Protein AF-A0A920M6F9-F1 (afdb_monomer)

Radius of gyration: 10.18 Å; Cα contacts (8 Å, |Δi|>4): 44; chains: 1; bounding box: 25×11×29 Å

Mean predicted aligned error: 3.08 Å

Solvent-accessible surface area (backbone atoms only — not comparable to full-atom values): 2763 Å² total; per-residue (Å²): 107,74,65,56,38,62,78,66,65,60,86,48,76,76,65,57,59,74,54,51,69,99,61,30,36,56,35,76,93,74,33,49,92,90,47,78,36,69,50,60,83,130

Structure (mmCIF, N/CA/C/O backbone):
data_AF-A0A920M6F9-F1
#
_entry.id   AF-A0A920M6F9-F1
#
loop_
_atom_site.group_PDB
_atom_site.id
_atom_site.type_symbol
_atom_site.label_atom_id
_atom_site.label_alt_id
_atom_site.label_comp_id
_atom_site.label_asym_id
_atom_site.label_entity_id
_atom_site.label_seq_id
_atom_site.pdbx_PDB_ins_code
_atom_site.Cartn_x
_atom_site.Cartn_y
_atom_site.Cartn_z
_atom_site.occupancy
_atom_site.B_iso_or_equiv
_atom_site.auth_seq_id
_atom_site.auth_comp_id
_atom_site.auth_asym_id
_atom_site.auth_atom_id
_atom_site.pdbx_PDB_model_num
ATOM 1 N N . MET A 1 1 ? -5.015 -4.573 2.266 1.00 88.06 1 MET A N 1
ATOM 2 C CA . MET A 1 1 ? -4.351 -4.390 0.958 1.00 88.06 1 MET A CA 1
ATOM 3 C C . MET A 1 1 ? -5.310 -4.522 -0.225 1.00 88.06 1 MET A C 1
ATOM 5 O O . MET A 1 1 ? -5.601 -3.505 -0.828 1.00 88.06 1 MET A O 1
ATOM 9 N N . THR A 1 2 ? -5.873 -5.699 -0.539 1.00 92.94 2 THR A N 1
ATOM 10 C CA . THR A 1 2 ? -6.758 -5.878 -1.721 1.00 92.94 2 THR A CA 1
ATOM 11 C C . THR A 1 2 ? -7.920 -4.886 -1.779 1.00 92.94 2 THR A C 1
ATOM 13 O O . THR A 1 2 ? -8.179 -4.305 -2.824 1.00 92.94 2 THR A O 1
ATOM 16 N N . ARG A 1 3 ? -8.568 -4.626 -0.639 1.00 95.06 3 ARG A N 1
ATOM 17 C CA . ARG A 1 3 ? -9.614 -3.603 -0.526 1.00 95.06 3 ARG A CA 1
ATOM 18 C C . ARG A 1 3 ? -9.127 -2.207 -0.946 1.00 95.06 3 ARG A C 1
ATOM 20 O O . ARG A 1 3 ? -9.763 -1.577 -1.778 1.00 95.06 3 ARG A O 1
ATOM 27 N N . TYR A 1 4 ? -7.980 -1.777 -0.419 1.00 94.75 4 TYR A N 1
ATOM 28 C CA . TYR A 1 4 ? -7.372 -0.483 -0.736 1.00 94.75 4 TYR A CA 1
ATOM 29 C C . TYR A 1 4 ? -7.065 -0.348 -2.233 1.00 94.75 4 TYR A C 1
ATOM 31 O O . TYR A 1 4 ? -7.341 0.698 -2.813 1.00 94.75 4 TYR A O 1
ATOM 39 N N . LEU A 1 5 ? -6.552 -1.411 -2.865 1.00 94.31 5 LEU A N 1
ATOM 40 C CA . LEU A 1 5 ? -6.271 -1.419 -4.304 1.00 94.31 5 LEU A CA 1
ATOM 41 C C . LEU A 1 5 ? -7.537 -1.160 -5.132 1.00 94.31 5 LEU A C 1
ATOM 43 O O . LEU A 1 5 ? -7.513 -0.352 -6.054 1.00 94.31 5 LEU A O 1
ATOM 47 N N . VAL A 1 6 ? -8.646 -1.813 -4.777 1.00 95.50 6 VAL A N 1
ATOM 48 C CA . VAL A 1 6 ? -9.922 -1.683 -5.496 1.00 95.50 6 VAL A CA 1
ATOM 49 C C . VAL A 1 6 ? -10.574 -0.321 -5.248 1.00 95.50 6 VAL A C 1
ATOM 51 O O . VAL A 1 6 ? -11.008 0.326 -6.197 1.00 95.50 6 VAL A O 1
ATOM 54 N N . GLU A 1 7 ? -10.625 0.139 -3.994 1.00 95.81 7 GLU A N 1
ATOM 55 C CA . GLU A 1 7 ? -11.249 1.422 -3.631 1.00 95.81 7 GLU A CA 1
ATOM 56 C C . GLU A 1 7 ? -10.527 2.614 -4.275 1.00 95.81 7 GLU A C 1
ATOM 58 O O . GLU A 1 7 ? -11.181 3.554 -4.724 1.00 95.81 7 GLU A O 1
ATOM 63 N N . ASN A 1 8 ? -9.197 2.545 -4.385 1.00 94.38 8 ASN A N 1
ATOM 64 C CA . ASN A 1 8 ? -8.378 3.613 -4.962 1.00 94.38 8 ASN A CA 1
ATOM 65 C C . ASN A 1 8 ? -8.052 3.405 -6.449 1.00 94.38 8 ASN A C 1
ATOM 67 O O . ASN A 1 8 ? -7.343 4.228 -7.019 1.00 94.38 8 ASN A O 1
ATOM 71 N N . ARG A 1 9 ? -8.573 2.338 -7.080 1.00 95.38 9 ARG A N 1
ATOM 72 C CA . ARG A 1 9 ? -8.320 1.987 -8.494 1.00 95.38 9 ARG A CA 1
ATOM 73 C C . ARG A 1 9 ? -6.825 2.002 -8.831 1.00 95.38 9 ARG A C 1
ATOM 75 O O . ARG A 1 9 ? -6.382 2.657 -9.768 1.00 95.38 9 ARG A O 1
ATOM 82 N N . ILE A 1 10 ? -6.047 1.320 -7.997 1.00 94.06 10 ILE A N 1
ATOM 83 C CA . ILE A 1 10 ? -4.594 1.249 -8.131 1.00 94.06 10 ILE A CA 1
ATOM 84 C C . ILE A 1 10 ? -4.245 0.337 -9.310 1.00 94.06 10 ILE A C 1
ATOM 86 O O . ILE A 1 10 ? -4.407 -0.879 -9.215 1.00 94.06 10 ILE A O 1
ATOM 90 N N . ASP A 1 11 ? -3.713 0.927 -10.379 1.00 91.25 11 ASP A N 1
ATOM 91 C CA . ASP A 1 11 ? -3.299 0.210 -11.595 1.00 91.25 11 ASP A CA 1
ATOM 92 C C . ASP A 1 11 ? -1.768 0.080 -11.725 1.00 91.25 11 ASP A C 1
ATOM 94 O O . ASP A 1 11 ? -1.264 -0.629 -12.597 1.00 91.25 11 ASP A O 1
ATOM 98 N N . SER A 1 12 ? -1.004 0.737 -10.844 1.00 89.31 12 SER A N 1
ATOM 99 C CA . SER A 1 12 ? 0.462 0.725 -10.843 1.00 89.31 12 SER A CA 1
ATOM 100 C C . SER A 1 12 ? 1.027 0.331 -9.473 1.00 89.31 12 SER A C 1
ATOM 102 O O . SER A 1 12 ? 0.583 0.857 -8.448 1.00 89.31 12 SER A O 1
ATOM 104 N N . PRO A 1 13 ? 2.076 -0.517 -9.416 1.00 85.88 13 PRO A N 1
ATOM 105 C CA . PRO A 1 13 ? 2.754 -0.862 -8.166 1.00 85.88 13 PRO A CA 1
ATOM 106 C C . PRO A 1 13 ? 3.301 0.345 -7.399 1.00 85.88 13 PRO A C 1
ATOM 108 O O . PRO A 1 13 ? 3.461 0.275 -6.187 1.00 85.88 13 PRO A O 1
ATOM 111 N N . LYS A 1 14 ? 3.584 1.468 -8.069 1.00 86.75 14 LYS A N 1
ATOM 112 C CA . LYS A 1 14 ? 4.103 2.680 -7.410 1.00 86.75 14 LYS A CA 1
ATOM 113 C C . LYS A 1 14 ? 3.053 3.352 -6.521 1.00 86.75 14 LYS A C 1
ATOM 115 O O . LYS A 1 14 ? 3.398 3.919 -5.480 1.00 86.75 14 LYS A O 1
ATOM 120 N N . ASP A 1 15 ? 1.783 3.221 -6.885 1.00 89.31 15 ASP A N 1
ATOM 121 C CA . ASP A 1 15 ? 0.679 3.911 -6.217 1.00 89.31 15 ASP A CA 1
ATOM 122 C C . ASP A 1 15 ? 0.260 3.195 -4.920 1.00 89.31 15 ASP A C 1
ATOM 124 O O . ASP A 1 15 ? -0.367 3.790 -4.047 1.00 89.31 15 ASP A O 1
ATOM 128 N N . ILE A 1 16 ? 0.697 1.942 -4.717 1.00 92.50 16 ILE A N 1
ATOM 129 C CA . ILE A 1 16 ? 0.446 1.182 -3.479 1.00 92.50 16 ILE A CA 1
ATOM 130 C C . ILE A 1 16 ? 1.180 1.760 -2.259 1.00 92.50 16 ILE A C 1
ATOM 132 O O . ILE A 1 16 ? 0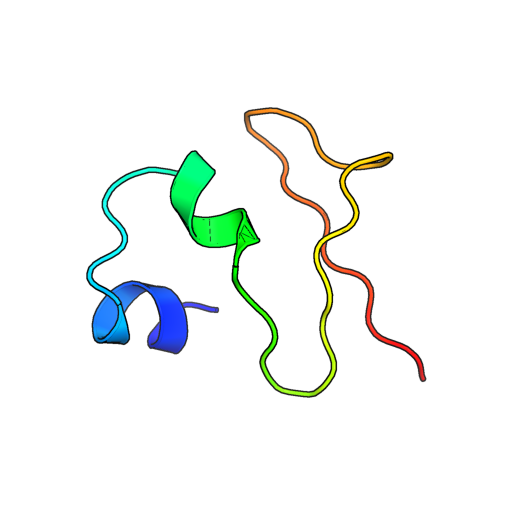.831 1.452 -1.121 1.00 92.50 16 ILE A O 1
ATOM 136 N N . SER A 1 17 ? 2.191 2.610 -2.478 1.00 92.00 17 SER A N 1
ATOM 137 C CA . SER A 1 17 ? 2.995 3.228 -1.413 1.00 92.00 17 SER A CA 1
ATOM 138 C C . SER A 1 17 ? 2.183 4.125 -0.466 1.00 92.00 17 SER A C 1
ATOM 140 O O . SER A 1 17 ? 2.646 4.419 0.635 1.00 92.00 17 SER A O 1
ATOM 142 N N . GLY A 1 18 ? 0.964 4.514 -0.854 1.00 92.00 18 GLY A N 1
ATOM 143 C CA . GLY A 1 18 ? 0.020 5.249 -0.011 1.00 92.00 18 GLY A CA 1
ATOM 144 C C . GLY A 1 18 ? -0.797 4.391 0.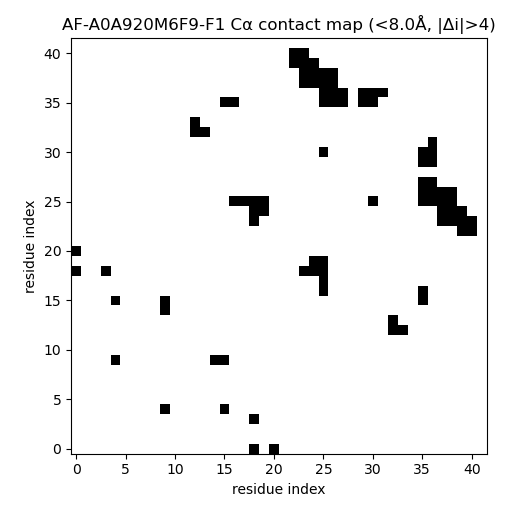962 1.00 92.00 18 GLY A C 1
ATOM 145 O O . GLY A 1 18 ? -1.615 4.944 1.689 1.00 92.00 18 GLY A O 1
ATOM 146 N N . PHE A 1 19 ? -0.628 3.064 0.981 1.00 94.25 19 PHE A N 1
ATOM 147 C CA . PHE A 1 19 ? -1.391 2.186 1.872 1.00 94.25 19 PHE A CA 1
ATOM 148 C C . PHE A 1 19 ? -1.044 2.417 3.354 1.00 94.25 19 PHE A C 1
ATOM 150 O O . PHE A 1 19 ? 0.109 2.247 3.765 1.00 94.25 19 PHE A O 1
ATOM 157 N N . ASP A 1 20 ? -2.062 2.741 4.155 1.00 93.69 20 ASP A N 1
ATOM 158 C CA . ASP A 1 20 ? -1.926 3.117 5.569 1.00 93.69 20 ASP A CA 1
ATOM 159 C C . ASP A 1 20 ? -3.003 2.526 6.509 1.00 93.69 20 ASP A C 1
ATOM 161 O O . ASP A 1 20 ? -3.164 2.959 7.652 1.00 93.69 20 ASP A O 1
ATOM 165 N N . TYR A 1 21 ? -3.752 1.514 6.057 1.00 93.69 21 TYR A N 1
ATOM 166 C CA . TYR A 1 21 ? -4.843 0.932 6.853 1.00 93.69 21 TYR A CA 1
ATOM 167 C C . TYR A 1 21 ? -4.313 0.184 8.074 1.00 93.69 21 TYR A C 1
ATOM 169 O O . TYR A 1 21 ? -3.195 -0.319 8.057 1.00 93.69 21 TYR A O 1
ATOM 177 N N . ASP A 1 22 ? -5.129 0.071 9.124 1.00 90.88 22 ASP A N 1
ATOM 178 C CA . ASP A 1 22 ? -4.836 -0.721 10.329 1.00 90.88 22 ASP A CA 1
ATOM 179 C C . ASP A 1 22 ? -3.449 -0.438 10.947 1.00 90.88 22 ASP A C 1
ATOM 181 O O . ASP A 1 22 ? -2.794 -1.328 11.495 1.00 90.88 22 ASP A O 1
ATOM 185 N N . GLY A 1 23 ? -2.977 0.810 10.831 1.00 90.94 23 GLY A N 1
ATOM 186 C CA . GLY A 1 23 ? -1.696 1.261 11.380 1.00 90.94 23 GLY A CA 1
ATOM 187 C C . GLY A 1 23 ? -0.458 0.815 10.594 1.00 90.94 23 GLY A C 1
ATOM 188 O O . GLY A 1 23 ? 0.659 0.950 11.103 1.00 90.94 23 GLY A O 1
ATOM 189 N N . TYR A 1 24 ? -0.625 0.278 9.382 1.00 94.81 24 TYR A N 1
ATOM 190 C CA . TYR A 1 24 ? 0.488 0.043 8.465 1.00 94.81 24 TYR A CA 1
ATOM 191 C C . TYR A 1 24 ? 1.060 1.368 7.940 1.00 94.81 24 TYR A C 1
ATOM 193 O O . TYR A 1 24 ? 0.360 2.367 7.811 1.00 94.81 24 TYR A O 1
ATOM 201 N N . LYS A 1 25 ? 2.356 1.379 7.625 1.00 93.25 25 LYS A N 1
ATOM 202 C CA . LYS A 1 25 ? 3.049 2.513 7.011 1.00 93.25 25 LYS A CA 1
ATOM 203 C C . LYS A 1 25 ? 4.105 2.025 6.031 1.00 93.25 25 LYS A C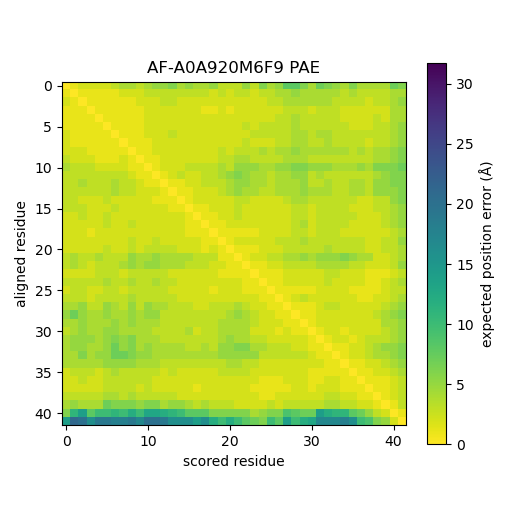 1
ATOM 205 O O . LYS A 1 25 ? 4.891 1.136 6.352 1.00 93.25 25 LYS A O 1
ATOM 210 N N . TYR A 1 26 ? 4.167 2.652 4.863 1.00 94.19 26 TYR A N 1
ATOM 211 C CA . TYR A 1 26 ? 5.183 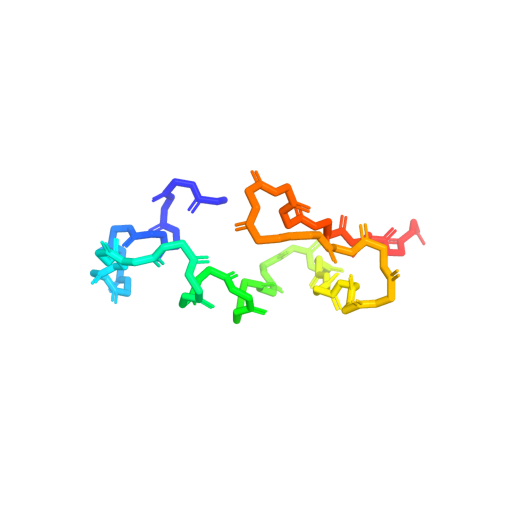2.364 3.854 1.00 94.19 26 TYR A CA 1
ATOM 212 C C . TYR A 1 26 ? 6.607 2.703 4.335 1.00 94.19 26 TYR A C 1
ATOM 214 O O . TYR A 1 26 ? 6.874 3.816 4.802 1.00 94.19 26 TYR A O 1
ATOM 222 N N . SER A 1 27 ? 7.531 1.746 4.200 1.00 94.06 27 SER A N 1
ATOM 223 C CA . SER A 1 27 ? 8.955 1.889 4.533 1.00 94.06 27 SER A CA 1
ATOM 224 C C . SER A 1 27 ? 9.772 2.086 3.261 1.00 94.06 27 SER A C 1
ATOM 226 O O . SER A 1 27 ? 10.203 1.127 2.624 1.00 94.06 27 SER A O 1
ATOM 228 N N . LYS A 1 28 ? 10.018 3.344 2.876 1.00 91.06 28 LYS A N 1
ATOM 229 C CA . LYS A 1 28 ? 10.788 3.666 1.660 1.00 91.06 28 LYS A CA 1
ATOM 230 C C . LYS A 1 28 ? 12.223 3.120 1.692 1.00 91.06 28 LYS A C 1
ATOM 232 O O . LYS A 1 28 ? 12.770 2.827 0.639 1.00 91.06 28 LYS A O 1
ATOM 237 N N . SER A 1 29 ? 12.826 3.000 2.875 1.00 93.38 29 SER A N 1
ATOM 238 C CA . SER A 1 29 ? 14.194 2.495 3.050 1.00 93.38 29 SER A CA 1
ATOM 239 C C . SER A 1 29 ? 14.325 0.995 2.798 1.00 93.38 29 SER A C 1
A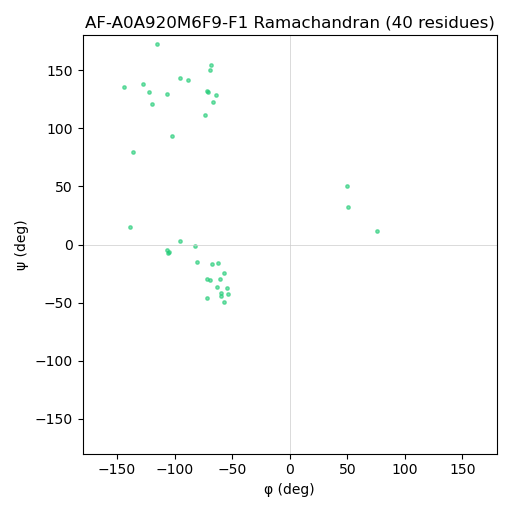TOM 241 O O . SER A 1 29 ? 15.385 0.549 2.379 1.00 93.38 29 SER A O 1
ATOM 243 N N . GLU A 1 30 ? 13.267 0.229 3.060 1.00 91.44 30 GLU A N 1
ATOM 244 C CA . GLU A 1 30 ? 13.267 -1.235 2.924 1.00 91.44 30 GLU A CA 1
ATOM 245 C C . GLU A 1 30 ? 12.508 -1.712 1.682 1.00 91.44 30 GLU A C 1
ATOM 247 O O . GLU A 1 30 ? 12.525 -2.895 1.357 1.00 91.44 30 GLU A O 1
ATOM 252 N N . SER A 1 31 ? 11.848 -0.794 0.976 1.00 92.69 31 SER A N 1
ATOM 253 C CA . SER A 1 31 ? 11.074 -1.099 -0.223 1.00 92.69 31 SER A CA 1
ATOM 254 C C . SER A 1 31 ? 11.927 -1.053 -1.484 1.00 92.69 31 SER A C 1
ATOM 256 O O . SER A 1 31 ? 12.739 -0.147 -1.673 1.00 92.69 31 SER A O 1
ATOM 258 N N . THR A 1 32 ? 11.667 -1.983 -2.398 1.00 90.25 32 THR A N 1
ATOM 259 C CA . THR A 1 32 ? 12.173 -1.952 -3.777 1.00 90.25 32 THR A CA 1
ATOM 260 C C . THR A 1 32 ? 11.016 -1.804 -4.765 1.00 90.25 32 THR A C 1
ATOM 262 O O . THR A 1 32 ? 9.851 -1.863 -4.376 1.00 90.25 32 THR A O 1
ATOM 265 N N . GLU A 1 33 ? 11.320 -1.610 -6.053 1.00 8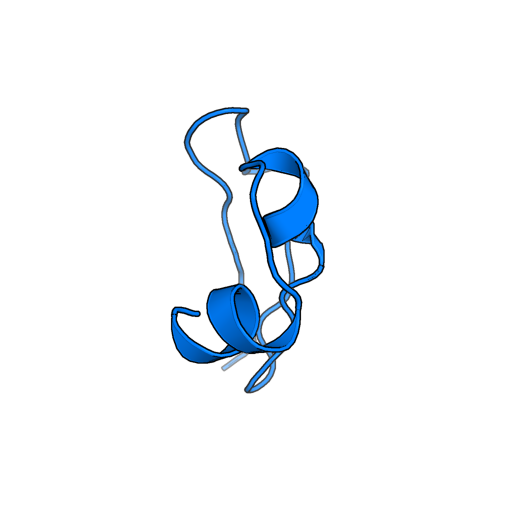5.56 33 GLU A N 1
ATOM 266 C CA . GLU A 1 33 ? 10.307 -1.417 -7.105 1.00 85.56 33 GLU A CA 1
ATOM 267 C C . GLU A 1 33 ? 9.265 -2.546 -7.161 1.00 85.56 33 GLU A C 1
ATOM 269 O O . GLU A 1 33 ? 8.084 -2.283 -7.372 1.00 85.56 33 GLU A O 1
ATOM 274 N N . TYR A 1 34 ? 9.696 -3.786 -6.924 1.00 87.38 34 TYR A N 1
ATOM 275 C CA . TYR A 1 34 ? 8.837 -4.971 -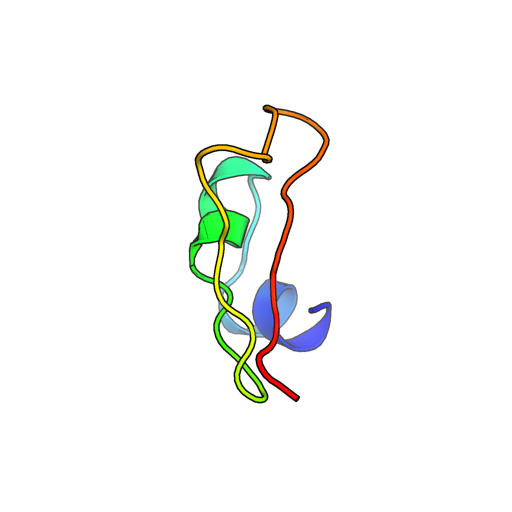6.998 1.00 87.38 34 TYR A CA 1
ATOM 276 C C . TYR A 1 34 ? 8.492 -5.562 -5.626 1.00 87.38 34 TYR A C 1
ATOM 278 O O . TYR A 1 34 ? 7.685 -6.485 -5.549 1.00 87.38 34 TYR A O 1
ATOM 286 N N . SER A 1 35 ? 9.061 -5.015 -4.548 1.00 90.56 35 SER A N 1
ATOM 287 C CA . SER A 1 35 ? 8.822 -5.474 -3.179 1.00 90.56 35 SER A CA 1
ATOM 288 C C . SER A 1 35 ? 8.609 -4.282 -2.241 1.00 90.56 35 SER A C 1
ATOM 290 O O . SER A 1 35 ? 9.535 -3.886 -1.527 1.00 90.56 35 SER A O 1
ATOM 292 N N . PRO A 1 36 ? 7.404 -3.681 -2.229 1.00 92.31 36 PRO A N 1
ATOM 293 C CA . PRO A 1 36 ? 7.060 -2.647 -1.264 1.00 92.31 36 PRO A CA 1
ATOM 294 C C . PRO A 1 36 ? 6.896 -3.250 0.139 1.00 92.31 36 PRO A C 1
ATOM 296 O O . PRO A 1 36 ? 6.188 -4.239 0.333 1.00 92.31 36 PRO A O 1
ATOM 299 N N . VAL A 1 37 ? 7.537 -2.635 1.131 1.00 94.62 37 VAL A N 1
ATOM 300 C CA . VAL A 1 37 ? 7.528 -3.058 2.536 1.00 94.62 37 VAL A CA 1
ATOM 301 C C . VAL A 1 37 ? 6.667 -2.105 3.356 1.00 94.62 37 VAL A C 1
ATOM 303 O O . VAL A 1 37 ? 6.847 -0.885 3.323 1.00 94.62 37 VAL A O 1
ATOM 306 N N . PHE A 1 38 ? 5.748 -2.673 4.137 1.00 95.00 38 PHE A N 1
ATOM 307 C CA . PHE A 1 38 ? 4.871 -1.937 5.044 1.00 95.00 38 PHE A CA 1
ATOM 308 C C . PHE A 1 38 ? 5.106 -2.401 6.477 1.00 95.00 38 PHE A C 1
ATOM 310 O O . PHE A 1 38 ? 4.931 -3.575 6.800 1.00 95.00 38 PHE A O 1
ATOM 317 N N . LEU A 1 39 ? 5.484 -1.466 7.342 1.00 94.62 39 LEU A N 1
ATOM 318 C CA . LEU A 1 39 ? 5.707 -1.717 8.760 1.00 94.62 39 LEU A CA 1
ATOM 319 C C . LEU A 1 39 ? 4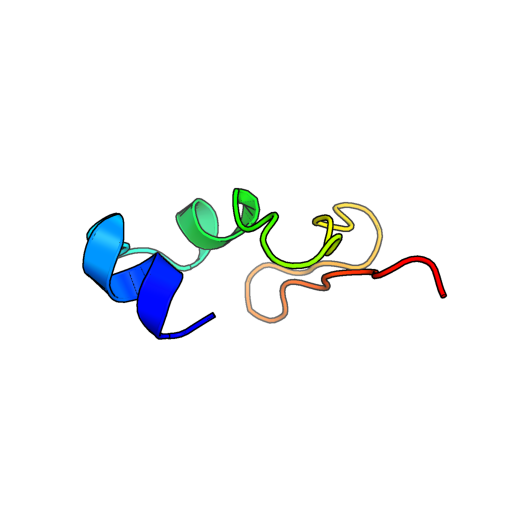.442 -1.381 9.541 1.00 94.62 39 LEU A C 1
ATOM 321 O O . LEU A 1 39 ? 3.772 -0.395 9.246 1.00 94.62 39 LEU A O 1
ATOM 325 N N . ARG A 1 40 ? 4.144 -2.165 10.573 1.00 93.31 40 ARG A N 1
ATOM 326 C CA . ARG A 1 40 ? 3.085 -1.870 11.540 1.00 93.31 40 ARG A CA 1
ATOM 327 C C . ARG A 1 40 ? 3.708 -1.824 12.923 1.00 93.31 40 ARG A C 1
ATOM 329 O O . ARG A 1 40 ? 4.456 -2.733 13.281 1.00 93.31 40 ARG A O 1
ATOM 336 N N . LYS A 1 41 ? 3.422 -0.777 13.695 1.00 80.31 41 LYS A N 1
ATOM 337 C CA . LYS A 1 41 ? 3.784 -0.781 15.117 1.00 80.31 41 LYS A CA 1
ATOM 338 C C . LYS A 1 41 ? 2.857 -1.753 15.851 1.00 80.31 41 LYS A C 1
ATOM 340 O O . LYS A 1 41 ? 1.656 -1.745 15.590 1.00 80.31 41 LYS A O 1
ATOM 345 N N . ALA A 1 42 ? 3.445 -2.616 16.678 1.00 68.38 42 ALA A N 1
ATOM 346 C CA . ALA A 1 42 ? 2.714 -3.497 17.585 1.00 68.38 42 ALA A CA 1
ATOM 347 C C . ALA A 1 42 ? 2.081 -2.699 18.729 1.00 68.38 42 ALA A C 1
ATOM 349 O O . ALA A 1 42 ? 2.673 -1.657 19.104 1.00 68.38 42 ALA A O 1
#

pLDDT: mean 91.43, std 4.82, range [68.38, 95.81]

Sequence (42 aa):
MTRYLVENRIDSPKDISGFDYDGYKYSKSESTEYSPVFLRKA

Secondary structure (DSSP, 8-state):
-HHHHHHTT--STTGGGG--GGGEEE-TTT--SS---EEE--

Foldseek 3Di:
DVVVCVVVVPPALVVCQPDQPPQWHWDPPPDDRVRTDIDHDD

Nearest PDB structures (foldseek):
  5caj-assembl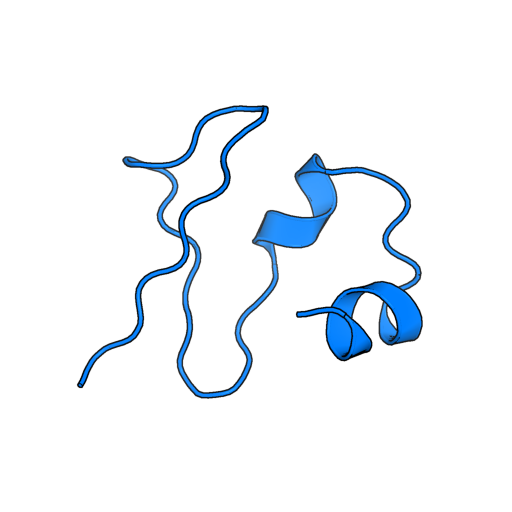y2_B  TM=9.301E-01  e=4.766E-02  Escherichia coli K-12
  5bnb-assembly1_A  TM=3.320E-01  e=4.099E+00  Homo sapiens